Protein AF-A0A7V2ATX0-F1 (afdb_monomer)

Secondary structure (DSSP, 8-state):
-PPPPPHHHHHHHHHHHHSTTS---EEETTEEE--GGG-

Radius of gyration: 10.67 Å; Cα contacts (8 Å, |Δi|>4): 18; chains: 1; bounding box: 28×17×28 Å

Structure (mmCIF, N/CA/C/O backbone):
data_AF-A0A7V2ATX0-F1
#
_entry.id   AF-A0A7V2ATX0-F1
#
loop_
_atom_site.group_PDB
_atom_site.id
_atom_site.type_symbol
_atom_site.label_atom_id
_atom_site.label_alt_id
_atom_site.label_comp_id
_atom_site.label_asym_id
_atom_site.label_entity_id
_atom_site.label_seq_id
_atom_site.pdbx_PDB_ins_code
_atom_site.Cartn_x
_atom_site.Cartn_y
_atom_site.Cartn_z
_atom_site.occupancy
_atom_site.B_iso_or_equiv
_atom_site.auth_seq_id
_atom_site.auth_comp_id
_atom_site.auth_asym_id
_atom_site.auth_atom_id
_atom_site.pdbx_PDB_model_num
ATOM 1 N N . MET A 1 1 ? -16.553 -0.639 17.592 1.00 46.06 1 MET A N 1
ATOM 2 C CA . MET A 1 1 ? -15.495 0.385 17.454 1.00 46.06 1 MET A CA 1
ATOM 3 C C . MET A 1 1 ? -14.687 0.009 16.227 1.00 46.06 1 MET A C 1
ATOM 5 O O . MET A 1 1 ? -14.126 -1.077 16.222 1.00 46.06 1 MET A O 1
ATOM 9 N N . THR A 1 2 ? -14.715 0.803 15.159 1.00 52.81 2 THR A N 1
ATOM 10 C CA . THR A 1 2 ? -13.921 0.528 13.951 1.00 52.81 2 THR A CA 1
ATOM 11 C C . THR A 1 2 ? -12.437 0.647 14.309 1.00 52.81 2 THR A C 1
AT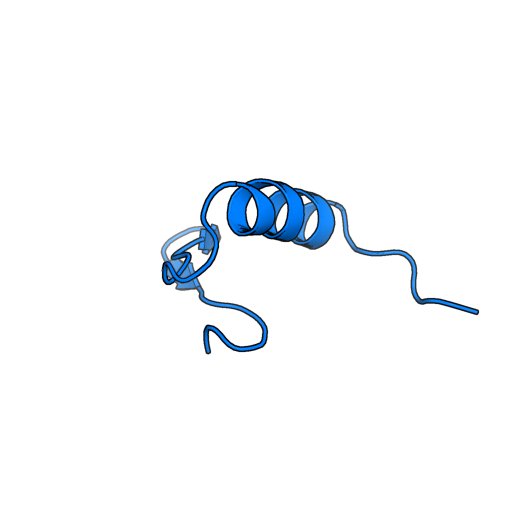OM 13 O O . THR A 1 2 ? -12.063 1.646 14.930 1.00 52.81 2 THR A O 1
ATOM 16 N N . PRO A 1 3 ? -11.588 -0.346 13.992 1.00 66.31 3 PRO A N 1
ATOM 17 C CA . PRO A 1 3 ? -10.160 -0.229 14.250 1.00 66.31 3 PRO A CA 1
ATOM 18 C C . PRO A 1 3 ? -9.618 0.997 13.513 1.00 66.31 3 PRO A C 1
ATOM 20 O O . PRO A 1 3 ? -9.882 1.194 12.325 1.00 66.31 3 PRO A O 1
ATOM 23 N N . LYS A 1 4 ? -8.896 1.853 14.241 1.00 77.56 4 LYS A N 1
ATOM 24 C CA . LYS A 1 4 ? -8.237 3.023 13.664 1.00 77.56 4 LYS A CA 1
ATOM 25 C C . LYS A 1 4 ? -7.207 2.516 12.658 1.00 77.56 4 LYS A C 1
ATOM 27 O O . LYS A 1 4 ? -6.301 1.778 13.036 1.00 77.56 4 LYS A O 1
ATOM 32 N N . GLN A 1 5 ? -7.382 2.875 11.390 1.00 85.31 5 GLN A N 1
ATOM 33 C CA . GLN A 1 5 ? -6.463 2.468 10.332 1.00 85.31 5 GLN A CA 1
ATOM 34 C C . GLN A 1 5 ? -5.055 2.980 10.638 1.00 85.31 5 GLN A C 1
ATOM 36 O O . GLN A 1 5 ? -4.881 4.082 11.172 1.00 85.31 5 GLN A O 1
ATOM 41 N N . THR A 1 6 ? -4.049 2.159 10.335 1.00 92.19 6 THR A N 1
ATOM 42 C CA . THR A 1 6 ? -2.656 2.596 10.433 1.00 92.19 6 THR A CA 1
ATOM 43 C C . THR A 1 6 ? -2.410 3.698 9.399 1.00 92.19 6 THR A C 1
ATOM 45 O O . THR A 1 6 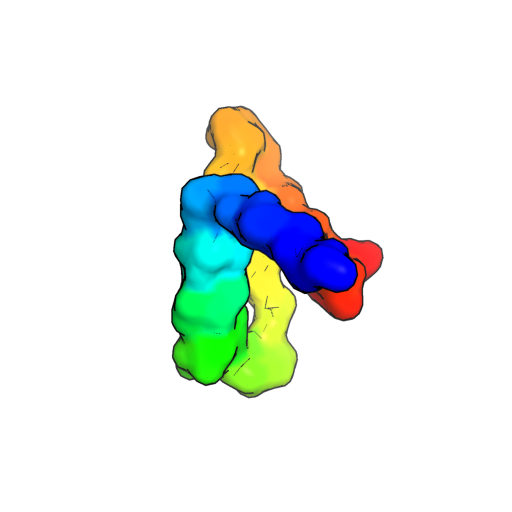? -3.064 3.700 8.353 1.00 92.19 6 THR A O 1
ATOM 48 N N . PRO A 1 7 ? -1.462 4.623 9.637 1.00 93.50 7 PRO A N 1
ATOM 49 C CA . PRO A 1 7 ? -1.131 5.657 8.654 1.00 93.50 7 PRO A CA 1
ATOM 50 C C . PRO A 1 7 ? -0.827 5.087 7.259 1.00 93.50 7 PRO A C 1
ATOM 52 O O . PRO A 1 7 ? -1.256 5.656 6.259 1.00 93.50 7 PRO A O 1
ATOM 55 N N . LEU A 1 8 ? -0.166 3.923 7.205 1.00 93.12 8 LEU A N 1
ATOM 56 C CA . LEU A 1 8 ? 0.137 3.215 5.961 1.00 93.12 8 LEU A CA 1
ATOM 57 C C . LEU A 1 8 ? -1.137 2.767 5.231 1.00 93.12 8 LEU A C 1
ATOM 59 O O . LEU A 1 8 ? -1.275 3.026 4.039 1.00 93.12 8 LEU A O 1
ATOM 63 N N . MET A 1 9 ? -2.095 2.156 5.937 1.00 93.31 9 MET A N 1
ATOM 64 C CA . MET A 1 9 ? -3.350 1.714 5.315 1.00 93.31 9 MET A CA 1
ATOM 65 C C . MET A 1 9 ? -4.216 2.879 4.843 1.00 93.31 9 MET A C 1
ATOM 67 O O . MET A 1 9 ? -4.847 2.777 3.792 1.00 93.31 9 MET A O 1
ATOM 71 N N . SER A 1 10 ? -4.212 4.003 5.563 1.00 93.19 10 SER A N 1
ATOM 72 C CA . SER A 1 10 ? -4.898 5.215 5.107 1.00 93.19 10 SER A CA 1
ATOM 73 C C . SER A 1 10 ? -4.338 5.708 3.769 1.00 93.19 10 SER A C 1
ATOM 75 O O . SER A 1 10 ? -5.105 6.029 2.863 1.00 93.19 10 SER A O 1
ATOM 77 N N . GLN A 1 11 ? -3.008 5.713 3.614 1.00 93.06 11 GLN A N 1
ATOM 78 C CA . GLN A 1 11 ? -2.353 6.113 2.368 1.00 93.06 11 GLN A CA 1
ATOM 79 C C . GLN A 1 11 ? -2.618 5.117 1.229 1.00 93.06 11 GLN A C 1
ATOM 81 O O . GLN A 1 11 ? -2.922 5.536 0.111 1.00 93.06 11 GLN A O 1
ATOM 86 N N . TYR A 1 12 ? -2.541 3.812 1.503 1.00 94.38 12 TYR A N 1
ATOM 87 C CA . TYR A 1 12 ? -2.853 2.770 0.522 1.00 94.38 12 TYR A CA 1
ATOM 88 C C . TYR A 1 12 ? -4.275 2.938 -0.038 1.00 94.38 12 TYR A C 1
ATOM 90 O O . TYR A 1 12 ? -4.461 2.989 -1.254 1.00 94.38 12 TYR A O 1
ATOM 98 N N . LEU A 1 13 ? -5.274 3.104 0.838 1.00 93.19 13 LEU A N 1
ATOM 99 C CA . LEU A 1 13 ? -6.673 3.250 0.429 1.00 93.19 13 LEU A CA 1
ATOM 100 C C . LEU A 1 13 ? -6.939 4.552 -0.329 1.00 93.19 13 LEU A C 1
ATOM 102 O O . LEU A 1 13 ? -7.720 4.552 -1.279 1.00 93.19 13 LEU A O 1
ATOM 106 N N . GLU A 1 14 ? -6.285 5.655 0.044 1.00 94.50 14 GLU A N 1
ATOM 107 C CA . GLU A 1 14 ? -6.393 6.916 -0.696 1.00 94.50 14 GLU A CA 1
ATOM 108 C C . GLU A 1 14 ? -5.939 6.751 -2.153 1.00 94.50 14 GLU A C 1
ATOM 110 O O . GLU A 1 14 ? -6.629 7.199 -3.071 1.00 94.50 14 GLU A O 1
ATOM 115 N N . ILE A 1 15 ? -4.809 6.075 -2.375 1.00 94.44 15 ILE A N 1
ATOM 116 C CA . ILE A 1 15 ? -4.272 5.829 -3.719 1.00 94.44 15 ILE A CA 1
ATOM 117 C C . ILE A 1 15 ? -5.162 4.834 -4.469 1.00 94.44 15 ILE A C 1
ATOM 119 O O . ILE A 1 15 ? -5.528 5.086 -5.617 1.00 94.44 15 ILE A O 1
ATOM 123 N N . LYS A 1 16 ? -5.578 3.743 -3.817 1.00 94.44 16 LYS A N 1
ATOM 124 C CA . LYS A 1 16 ? -6.457 2.727 -4.408 1.00 94.44 16 LYS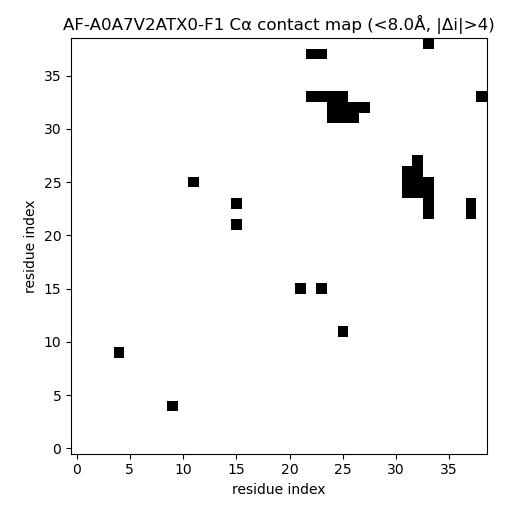 A CA 1
ATOM 125 C C . LYS A 1 16 ? -7.782 3.318 -4.892 1.00 94.44 16 LYS A C 1
ATOM 127 O O . LYS A 1 16 ? -8.213 3.023 -6.004 1.00 94.44 16 LYS A O 1
ATOM 132 N N . ASN A 1 17 ? -8.385 4.216 -4.113 1.00 94.50 17 ASN A N 1
ATOM 133 C CA . ASN A 1 17 ? -9.633 4.891 -4.479 1.00 94.50 17 ASN A CA 1
ATOM 134 C C . ASN A 1 17 ? -9.505 5.778 -5.728 1.00 94.50 17 ASN A C 1
ATOM 136 O O . ASN A 1 17 ? -10.503 6.029 -6.400 1.00 94.50 17 ASN A O 1
ATOM 140 N N . ARG A 1 18 ? -8.296 6.245 -6.066 1.00 96.25 18 ARG A N 1
ATOM 141 C CA . ARG A 1 18 ? -8.035 7.005 -7.303 1.00 96.25 18 ARG A C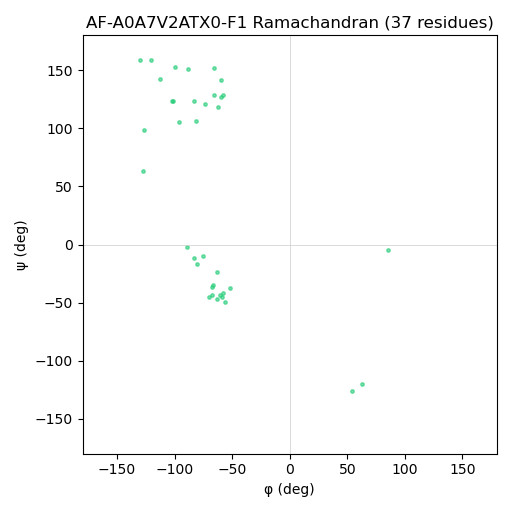A 1
ATOM 142 C C . ARG A 1 18 ? -7.879 6.110 -8.533 1.00 96.25 18 ARG A C 1
ATOM 144 O O . ARG A 1 18 ? -7.989 6.606 -9.651 1.00 96.25 18 ARG A O 1
ATOM 151 N N . HIS A 1 19 ? -7.650 4.812 -8.338 1.00 94.25 19 HIS A N 1
ATOM 152 C CA . HIS A 1 19 ? -7.425 3.829 -9.398 1.00 94.25 19 HIS A CA 1
ATOM 153 C C . HIS A 1 19 ? -8.377 2.630 -9.252 1.00 94.25 19 HIS A C 1
ATOM 155 O O . HIS A 1 19 ? -7.928 1.501 -9.023 1.00 94.25 19 HIS A O 1
ATOM 161 N N . PRO A 1 20 ? -9.701 2.852 -9.375 1.00 91.00 20 PRO A N 1
ATOM 162 C CA . PRO A 1 20 ? -10.672 1.770 -9.277 1.00 91.00 20 PRO A CA 1
ATOM 163 C C . PRO A 1 20 ? -10.402 0.710 -10.357 1.00 91.00 20 PRO A C 1
ATOM 165 O O . PRO A 1 20 ? -10.293 1.029 -11.540 1.00 91.00 20 PRO A O 1
ATOM 168 N N . GLY A 1 21 ? -10.276 -0.553 -9.939 1.00 90.50 21 GLY A N 1
ATOM 169 C CA . GLY A 1 21 ? -10.032 -1.704 -10.820 1.00 90.50 21 GLY A CA 1
ATOM 170 C C . GLY A 1 21 ? -8.566 -1.986 -11.179 1.00 90.50 21 GLY A C 1
ATOM 171 O O . GLY A 1 21 ? -8.301 -2.993 -11.829 1.00 90.50 21 GLY A O 1
ATOM 172 N N . GLY A 1 22 ? -7.610 -1.147 -10.766 1.00 93.62 22 GLY A N 1
ATOM 173 C CA . GLY A 1 22 ? -6.177 -1.434 -10.925 1.00 93.62 22 GLY A CA 1
ATOM 174 C C . GLY A 1 22 ? -5.613 -2.223 -9.743 1.00 93.62 22 GLY A C 1
ATOM 175 O O . GLY A 1 22 ? -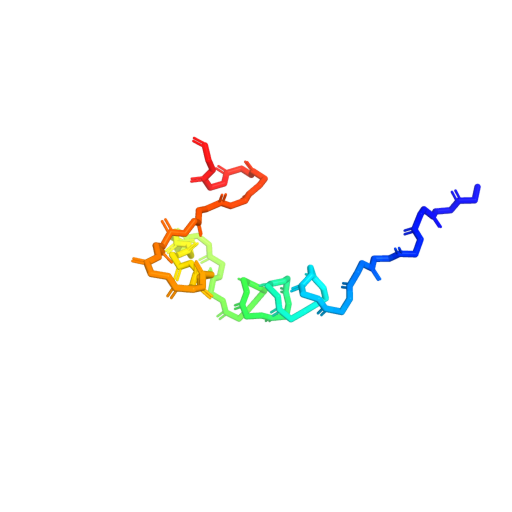6.100 -2.045 -8.636 1.00 93.62 22 GLY A O 1
ATOM 176 N N . ILE A 1 23 ? -4.578 -3.045 -9.941 1.00 95.00 23 ILE A N 1
ATOM 177 C CA . ILE A 1 23 ? -3.841 -3.701 -8.841 1.00 95.00 23 ILE A CA 1
ATOM 178 C C . ILE A 1 23 ? -2.795 -2.720 -8.304 1.00 95.00 23 ILE A C 1
ATOM 180 O O . ILE A 1 23 ? -1.958 -2.235 -9.070 1.00 95.00 23 ILE A O 1
ATOM 184 N N . LEU A 1 24 ? -2.835 -2.414 -7.004 1.00 95.44 24 LEU A N 1
ATOM 185 C CA . LEU A 1 24 ? -1.891 -1.487 -6.383 1.00 95.44 24 LEU A CA 1
ATOM 186 C C . LEU A 1 24 ? -0.725 -2.242 -5.737 1.00 95.44 24 LEU A C 1
ATOM 188 O O . LEU A 1 24 ? -0.860 -2.802 -4.653 1.00 95.44 24 LEU A O 1
ATOM 192 N N . LEU A 1 25 ? 0.434 -2.188 -6.394 1.00 95.88 25 LEU A N 1
ATOM 193 C CA . LEU A 1 25 ? 1.716 -2.619 -5.840 1.00 95.88 25 LEU A CA 1
ATOM 194 C C . LEU A 1 25 ? 2.282 -1.505 -4.953 1.00 95.88 25 LEU A C 1
ATOM 196 O O . LEU A 1 25 ? 2.739 -0.476 -5.453 1.00 95.88 25 LEU A O 1
ATOM 200 N N . PHE A 1 26 ? 2.242 -1.691 -3.638 1.00 95.00 26 PHE A N 1
ATOM 201 C CA . PHE A 1 26 ? 2.660 -0.682 -2.671 1.00 95.00 26 PHE A CA 1
ATOM 202 C C . PHE A 1 26 ? 4.057 -0.997 -2.130 1.00 95.00 26 PHE A C 1
ATOM 204 O O . PHE A 1 26 ? 4.293 -2.083 -1.609 1.00 95.00 26 PHE A O 1
ATOM 211 N N . GLN A 1 27 ? 4.998 -0.061 -2.262 1.00 95.12 27 GLN A N 1
ATOM 212 C CA . GLN A 1 27 ? 6.372 -0.285 -1.812 1.00 95.12 27 GLN A CA 1
ATOM 213 C C . GLN A 1 27 ? 6.459 -0.242 -0.283 1.00 95.12 27 GLN A C 1
ATOM 215 O O . GLN A 1 27 ? 6.172 0.786 0.336 1.00 95.12 27 GLN A O 1
ATOM 220 N N . VAL A 1 28 ? 6.916 -1.339 0.314 1.00 93.50 28 VAL A N 1
ATOM 221 C CA . VAL A 1 28 ? 7.190 -1.465 1.745 1.00 93.50 28 VAL A CA 1
ATOM 222 C C . VAL A 1 28 ? 8.623 -1.963 1.910 1.00 93.50 28 VAL A C 1
ATOM 224 O O . VAL A 1 28 ? 8.923 -3.146 1.763 1.00 93.50 28 VAL A O 1
ATOM 227 N N . GLY A 1 29 ? 9.537 -1.026 2.173 1.00 92.50 29 GLY A N 1
ATOM 228 C CA . GLY A 1 29 ? 10.971 -1.313 2.209 1.00 92.50 29 GLY A CA 1
ATOM 22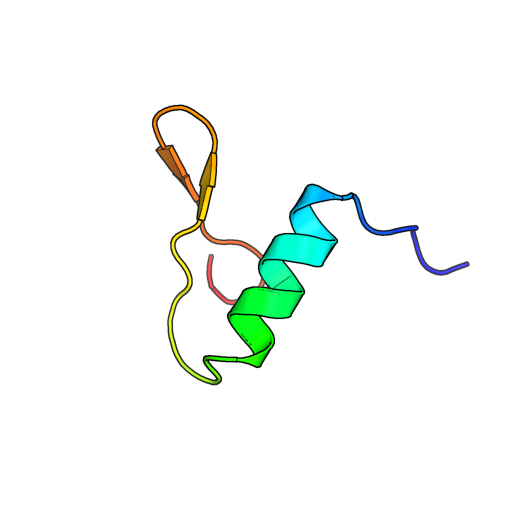9 C C . GLY A 1 29 ? 11.483 -1.777 0.844 1.00 92.50 29 GLY A C 1
ATOM 230 O O . GLY A 1 29 ? 11.379 -1.042 -0.143 1.00 92.50 29 GLY A O 1
ATOM 231 N N . ASP A 1 30 ? 12.018 -2.995 0.809 1.00 96.94 30 ASP A N 1
ATOM 232 C CA . ASP A 1 30 ? 12.633 -3.603 -0.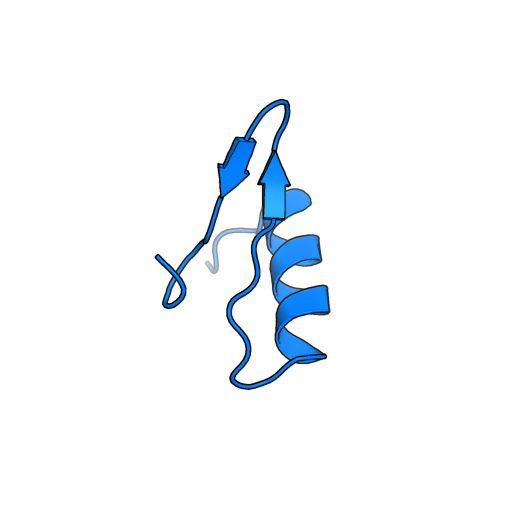376 1.00 96.94 30 ASP A CA 1
ATOM 233 C C . ASP A 1 30 ? 11.635 -4.377 -1.259 1.00 96.94 30 ASP A C 1
ATOM 235 O O . ASP A 1 30 ? 12.014 -4.902 -2.306 1.00 96.94 30 ASP A O 1
ATOM 239 N N . PHE A 1 31 ? 10.361 -4.455 -0.855 1.00 96.44 31 PHE A N 1
ATOM 240 C CA . PHE A 1 31 ? 9.331 -5.232 -1.544 1.00 96.44 31 PHE A CA 1
ATOM 241 C C . PHE A 1 31 ? 8.167 -4.365 -2.019 1.00 96.44 31 PHE A C 1
ATOM 243 O O . PHE A 1 31 ? 7.906 -3.282 -1.495 1.00 96.44 31 PHE A O 1
ATOM 250 N N . TYR A 1 32 ? 7.441 -4.888 -3.005 1.00 96.19 32 TYR A N 1
ATOM 251 C CA . TYR A 1 32 ? 6.103 -4.427 -3.345 1.00 96.19 32 TYR A CA 1
ATOM 252 C C . TYR A 1 32 ? 5.086 -5.411 -2.782 1.00 96.19 32 TYR A C 1
ATOM 254 O O . TYR A 1 32 ? 5.130 -6.598 -3.102 1.00 96.19 32 TYR A O 1
ATOM 262 N N . GLU A 1 33 ? 4.171 -4.900 -1.970 1.00 94.44 33 G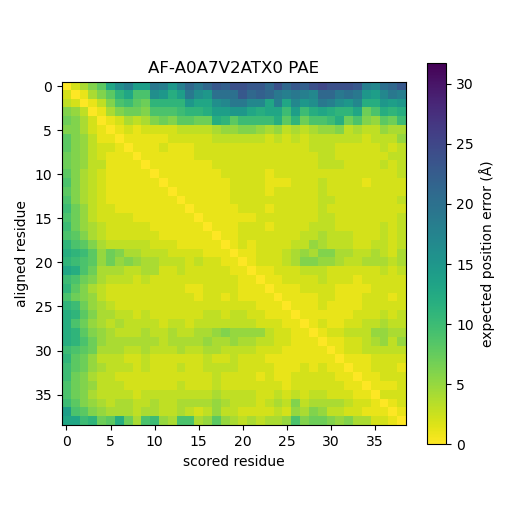LU A N 1
ATOM 263 C CA . GLU A 1 33 ? 3.090 -5.663 -1.362 1.00 94.44 33 GLU A CA 1
ATOM 264 C C . GLU A 1 33 ? 1.742 -5.212 -1.920 1.00 94.44 33 GLU A C 1
ATOM 266 O O . GLU A 1 33 ? 1.508 -4.026 -2.176 1.00 94.44 33 GLU A O 1
ATOM 271 N N . THR A 1 34 ? 0.847 -6.175 -2.105 1.00 95.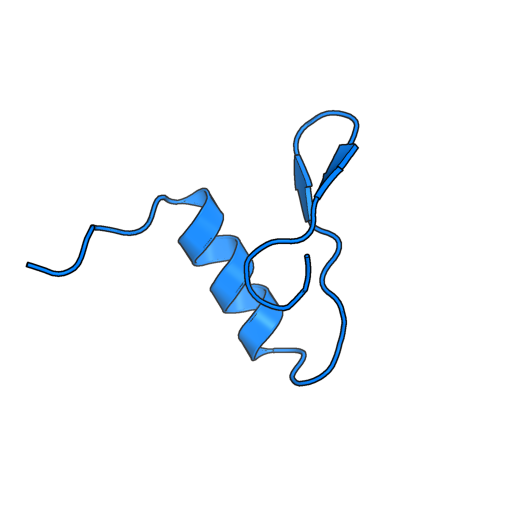44 34 THR A N 1
ATOM 272 C CA . THR A 1 34 ? -0.579 -5.933 -2.305 1.00 95.44 34 THR A CA 1
ATOM 273 C C . THR A 1 34 ? -1.316 -6.162 -0.991 1.00 95.44 34 THR A C 1
ATOM 275 O O . THR A 1 34 ? -0.873 -6.916 -0.124 1.00 95.44 34 THR A O 1
ATOM 278 N N . PHE A 1 35 ? -2.452 -5.492 -0.823 1.00 92.19 35 PHE A N 1
ATOM 279 C CA . PHE A 1 35 ? -3.271 -5.598 0.380 1.00 92.19 35 PHE A CA 1
ATOM 280 C C . PHE A 1 35 ? -4.731 -5.877 0.005 1.00 92.19 35 PHE A C 1
ATOM 282 O O . PHE A 1 35 ? -5.175 -5.553 -1.095 1.00 92.19 35 PHE A O 1
ATOM 289 N N . TYR A 1 36 ? -5.502 -6.420 0.951 1.00 90.06 36 TYR A N 1
ATOM 290 C CA . TYR A 1 36 ? -6.933 -6.713 0.786 1.00 90.06 36 TYR A CA 1
ATOM 291 C C . TYR A 1 36 ? -7.231 -7.586 -0.444 1.00 90.06 36 TYR A C 1
ATOM 293 O O . TYR A 1 36 ? -6.677 -8.669 -0.558 1.00 90.06 36 TYR A O 1
ATOM 301 N N . GLU A 1 37 ? -8.124 -7.133 -1.326 1.00 88.50 37 GLU A N 1
ATOM 302 C CA . GLU A 1 37 ? -8.570 -7.855 -2.522 1.00 88.50 37 GLU A CA 1
ATOM 303 C C . GLU A 1 37 ? -7.525 -7.855 -3.651 1.00 88.50 37 GLU A C 1
ATOM 305 O O . GLU A 1 37 ? -7.705 -8.566 -4.635 1.00 88.50 37 GLU A O 1
ATOM 310 N N . ASP A 1 38 ? -6.448 -7.066 -3.525 1.00 87.00 38 ASP A N 1
ATOM 311 C CA . ASP A 1 38 ? -5.325 -7.098 -4.472 1.00 87.00 38 ASP A CA 1
ATOM 312 C C . ASP A 1 38 ? -4.316 -8.219 -4.166 1.00 87.00 38 ASP A C 1
ATOM 314 O O . ASP A 1 38 ? -3.407 -8.442 -4.968 1.00 87.00 38 ASP A O 1
ATOM 318 N N . ALA A 1 39 ? -4.418 -8.867 -3.000 1.00 86.44 39 ALA A N 1
ATOM 319 C CA . ALA A 1 39 ? -3.567 -9.986 -2.588 1.00 86.44 39 ALA A CA 1
ATOM 320 C C . ALA A 1 39 ? -4.201 -11.333 -2.952 1.00 86.44 39 ALA A C 1
ATOM 322 O O . ALA A 1 39 ? -3.458 -12.188 -3.486 1.00 86.44 39 ALA A O 1
#

Sequence (39 aa):
MTPKQTPLMSQYLEIKNRHPGGILLFQVGDFYETFYEDA

Solvent-accessible surface area (backbone atoms only — not comparable to full-atom values): 2653 Å² total; per-residue (Å²): 131,82,79,80,73,51,74,67,56,53,52,52,50,59,55,46,70,76,40,79,93,59,80,64,75,42,77,57,89,98,41,70,45,50,61,80,95,60,96

Mean predicted aligned error: 4.08 Å

InterPro domains:
  IPR007695 DNA mismatch repair protein MutS-like, N-terminal [PF01624] (6-39)
  IPR016151 DNA mismatch repair protein MutS, N-terminal [G3DSA:3.40.1170.10] (1-39)
  IPR016151 DNA mismatch repair protein MutS, N-terminal [SSF55271] (3-39)

Organism: Eiseniibacteriota bacterium (NCBI:txid2212470)

pLDDT: mean 89.84, std 10.92, range [46.06, 96.94]

Foldseek 3Di:
DPPDDDPVVVVVVVVCVVPPPDQDQCDDPPGTDGDDPSD